Protein AF-A0A352S891-F1 (afdb_monomer_lite)

Radius of gyration: 28.16 Å; chains: 1; bounding box: 83×30×86 Å

pLDDT: mean 73.48, std 18.89, range [44.38, 98.5]

Structure (mmCIF, N/CA/C/O backbone):
data_AF-A0A352S891-F1
#
_entry.id   AF-A0A352S891-F1
#
loop_
_atom_site.group_PDB
_atom_site.id
_atom_site.type_symbol
_atom_site.label_atom_id
_atom_site.label_alt_id
_atom_site.label_comp_id
_atom_site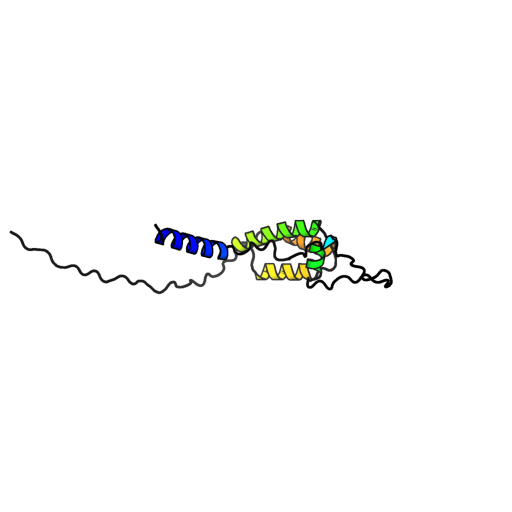.label_asym_id
_atom_site.label_entity_id
_atom_site.label_seq_id
_atom_site.pdbx_PDB_ins_code
_atom_site.Cartn_x
_atom_site.Cartn_y
_atom_site.Cartn_z
_atom_site.occupancy
_atom_site.B_iso_or_equiv
_atom_site.auth_seq_id
_atom_site.auth_comp_id
_atom_site.auth_asym_id
_atom_site.auth_atom_id
_atom_site.pdbx_PDB_model_num
ATOM 1 N N . MET A 1 1 ? -53.838 -0.607 -1.302 1.00 51.03 1 MET A N 1
ATOM 2 C CA . MET A 1 1 ? -52.694 -1.274 -1.975 1.00 51.03 1 MET A CA 1
ATOM 3 C C . MET A 1 1 ? -51.735 -0.317 -2.705 1.00 51.03 1 MET A C 1
ATOM 5 O O . MET A 1 1 ? -50.536 -0.460 -2.526 1.00 51.03 1 MET A O 1
ATOM 9 N N . LYS A 1 2 ? -52.197 0.715 -3.438 1.00 51.78 2 LYS A N 1
ATOM 10 C CA . LYS A 1 2 ? -51.317 1.653 -4.189 1.00 51.78 2 LYS A CA 1
ATOM 11 C C . LYS A 1 2 ? -50.279 2.429 -3.343 1.00 51.78 2 LYS A C 1
ATOM 13 O O . LYS A 1 2 ? -49.178 2.687 -3.810 1.00 51.78 2 LYS A O 1
ATOM 18 N N . ARG A 1 3 ? -50.590 2.755 -2.079 1.00 56.56 3 ARG A N 1
ATOM 19 C CA . ARG A 1 3 ? -49.677 3.487 -1.168 1.00 56.56 3 ARG A CA 1
ATOM 20 C C . ARG A 1 3 ? -48.514 2.640 -0.627 1.00 56.56 3 ARG A C 1
ATOM 22 O O . ARG A 1 3 ? -47.465 3.189 -0.307 1.00 56.56 3 ARG A O 1
ATOM 29 N N . LEU A 1 4 ? -48.696 1.321 -0.536 1.00 56.28 4 LEU A N 1
ATOM 30 C CA . LEU A 1 4 ? -47.653 0.379 -0.110 1.00 56.28 4 LEU A CA 1
ATOM 31 C C . LEU A 1 4 ? -46.625 0.160 -1.225 1.00 56.28 4 LEU A C 1
ATOM 33 O O . LEU A 1 4 ? -45.432 0.193 -0.952 1.00 56.28 4 LEU A O 1
ATOM 37 N N . ALA A 1 5 ? -47.083 0.054 -2.477 1.00 58.59 5 ALA A N 1
ATOM 38 C CA . ALA A 1 5 ? -46.207 -0.069 -3.643 1.00 58.59 5 ALA A CA 1
ATOM 39 C C . ALA A 1 5 ? -45.284 1.154 -3.819 1.00 58.59 5 ALA A C 1
ATOM 41 O O . ALA A 1 5 ? -44.091 0.992 -4.054 1.00 58.59 5 ALA A O 1
ATOM 42 N N . GLY A 1 6 ? -45.804 2.373 -3.621 1.00 65.06 6 GLY A N 1
ATOM 43 C CA . GLY A 1 6 ? -44.996 3.598 -3.702 1.00 65.06 6 GLY A CA 1
ATOM 44 C C . GLY A 1 6 ? -43.925 3.694 -2.609 1.00 65.06 6 GLY A C 1
ATOM 45 O O . GLY A 1 6 ? -42.796 4.086 -2.883 1.00 65.06 6 GLY A O 1
ATOM 46 N N . ARG A 1 7 ? -44.244 3.271 -1.378 1.00 62.81 7 ARG A N 1
ATOM 47 C CA . ARG A 1 7 ? -43.268 3.218 -0.276 1.00 62.81 7 ARG A CA 1
ATOM 48 C C . ARG A 1 7 ? -42.196 2.155 -0.505 1.00 62.81 7 ARG A C 1
ATOM 50 O O . ARG A 1 7 ? -41.035 2.419 -0.215 1.00 62.81 7 ARG A O 1
ATOM 57 N N . LEU A 1 8 ? -42.564 0.999 -1.063 1.00 65.69 8 LEU A N 1
ATOM 58 C CA . LEU A 1 8 ? -41.603 -0.044 -1.426 1.00 65.69 8 LEU A CA 1
ATOM 59 C C . LEU A 1 8 ? -40.631 0.440 -2.511 1.00 65.69 8 LEU A C 1
ATOM 61 O O . LEU A 1 8 ? -39.433 0.217 -2.390 1.00 65.69 8 LEU A O 1
ATOM 65 N N . ALA A 1 9 ? -41.132 1.150 -3.527 1.00 64.88 9 ALA A N 1
ATOM 66 C CA . ALA A 1 9 ? -40.304 1.715 -4.592 1.00 64.88 9 ALA A CA 1
ATOM 67 C C . ALA A 1 9 ? -39.320 2.776 -4.066 1.00 64.88 9 ALA A C 1
ATOM 69 O O . ALA A 1 9 ? -38.157 2.786 -4.459 1.00 64.88 9 ALA A O 1
ATOM 70 N N . ILE A 1 10 ? -39.762 3.624 -3.130 1.00 64.38 10 ILE A N 1
ATOM 71 C CA . ILE A 1 10 ? -38.904 4.627 -2.483 1.00 64.38 10 ILE A CA 1
ATOM 72 C C . ILE A 1 10 ? -37.823 3.955 -1.622 1.00 64.38 10 ILE A C 1
ATOM 74 O O . ILE A 1 10 ? -36.662 4.349 -1.689 1.00 64.38 10 ILE A O 1
ATOM 78 N N . LEU A 1 11 ? -38.173 2.915 -0.855 1.00 65.56 11 LEU A N 1
ATOM 79 C CA . LEU A 1 11 ? -37.213 2.160 -0.039 1.00 65.56 11 LEU A CA 1
ATOM 80 C C . LEU A 1 11 ? -36.203 1.380 -0.893 1.00 65.56 11 LEU A C 1
ATOM 82 O O . LEU A 1 11 ? -35.026 1.339 -0.546 1.00 65.56 11 LEU A O 1
ATOM 86 N N . LEU A 1 12 ? -36.630 0.820 -2.029 1.00 64.81 12 LEU A N 1
ATOM 87 C CA . LEU A 1 12 ? -35.738 0.184 -3.004 1.00 64.81 12 LEU A CA 1
ATOM 88 C C . LEU A 1 12 ? -34.778 1.200 -3.640 1.00 64.81 12 LEU A C 1
ATOM 90 O O . LEU A 1 12 ? -33.580 0.939 -3.708 1.00 64.81 12 LEU A O 1
ATOM 94 N N . ALA A 1 13 ? -35.263 2.380 -4.039 1.00 59.88 13 ALA A N 1
ATOM 95 C CA . ALA A 1 13 ? -34.419 3.433 -4.609 1.00 59.88 13 ALA A CA 1
ATOM 96 C C . ALA A 1 13 ? -33.397 3.989 -3.595 1.00 59.88 13 ALA A C 1
ATOM 98 O O . ALA A 1 13 ? -32.236 4.203 -3.941 1.00 59.88 13 ALA A O 1
ATOM 99 N N . LEU A 1 14 ? -33.799 4.163 -2.330 1.00 58.75 14 LEU A N 1
ATOM 100 C CA . LEU A 1 14 ? -32.895 4.555 -1.241 1.00 58.75 14 LEU A CA 1
ATOM 101 C C . LEU A 1 14 ? -31.889 3.446 -0.891 1.00 58.75 14 LEU A C 1
ATOM 103 O O . LEU A 1 14 ? -30.735 3.746 -0.594 1.00 58.75 14 LEU A O 1
ATOM 107 N N . GLY A 1 15 ? -32.295 2.176 -0.975 1.00 58.38 15 GLY A N 1
ATOM 108 C CA . GLY A 1 15 ? -31.416 1.024 -0.763 1.00 58.38 15 GLY A CA 1
ATOM 109 C C . GLY A 1 15 ? -30.321 0.896 -1.826 1.00 58.38 15 GLY A C 1
ATOM 110 O O . GLY A 1 15 ? -29.172 0.635 -1.478 1.00 58.38 15 GLY A O 1
ATOM 111 N N . LEU A 1 16 ? -30.637 1.145 -3.105 1.00 57.00 16 LEU A N 1
ATOM 112 C CA . LEU A 1 16 ? -29.641 1.114 -4.186 1.00 57.00 16 LEU A CA 1
ATOM 113 C C . LEU A 1 16 ? -28.634 2.276 -4.119 1.00 57.00 16 LEU A C 1
ATOM 115 O O . LEU A 1 16 ? -27.479 2.093 -4.494 1.00 57.00 16 LEU A O 1
ATOM 119 N N . ALA A 1 17 ? -29.029 3.447 -3.610 1.00 54.09 17 ALA A N 1
ATOM 120 C CA . ALA A 1 17 ? -28.119 4.585 -3.433 1.00 54.09 17 ALA A CA 1
ATOM 121 C C . ALA A 1 17 ? -27.159 4.417 -2.236 1.00 54.09 17 ALA A C 1
ATOM 123 O O . ALA A 1 17 ? -26.117 5.068 -2.183 1.00 54.09 17 ALA A O 1
ATOM 124 N N . ALA A 1 18 ? -27.494 3.539 -1.283 1.00 49.25 18 ALA A N 1
ATOM 125 C CA . ALA A 1 18 ? -26.683 3.249 -0.101 1.00 49.25 18 ALA A CA 1
ATOM 126 C C . ALA A 1 18 ? -25.654 2.128 -0.317 1.00 49.25 18 ALA A C 1
ATOM 128 O O . ALA A 1 18 ? -24.873 1.838 0.594 1.00 49.25 18 ALA A O 1
ATOM 129 N N . ILE A 1 19 ? -25.597 1.531 -1.515 1.00 51.31 19 ILE A N 1
ATOM 130 C CA . ILE A 1 19 ? -24.492 0.657 -1.911 1.00 51.31 19 ILE A CA 1
ATOM 131 C C . ILE A 1 19 ? -23.288 1.566 -2.170 1.00 51.31 19 ILE A C 1
ATOM 133 O O . ILE A 1 19 ? -22.912 1.853 -3.304 1.00 51.31 19 ILE A O 1
ATOM 137 N N . SER A 1 20 ? -22.697 2.067 -1.083 1.00 46.47 20 SER A N 1
ATOM 138 C CA . SER A 1 20 ? -21.326 2.551 -1.085 1.00 46.47 20 SER A CA 1
ATOM 139 C C . SER A 1 20 ? -20.519 1.422 -1.689 1.00 46.47 20 SER A C 1
ATOM 141 O O . SER A 1 20 ? -20.356 0.379 -1.059 1.00 46.47 20 SER A O 1
ATOM 143 N N . SER A 1 21 ? -20.119 1.588 -2.949 1.00 46.28 21 SER A N 1
ATOM 144 C CA . SER A 1 21 ? -19.265 0.650 -3.656 1.00 46.28 21 SER A CA 1
ATOM 145 C C . SER A 1 21 ? -18.140 0.281 -2.700 1.00 46.28 21 SER A C 1
ATOM 147 O O . SER A 1 21 ? -17.346 1.160 -2.348 1.00 46.28 21 SER A O 1
ATOM 149 N N . ALA A 1 22 ? -18.127 -0.963 -2.218 1.00 47.53 22 ALA A N 1
ATOM 150 C CA . ALA A 1 22 ? -17.016 -1.482 -1.448 1.00 47.53 22 ALA A CA 1
ATOM 151 C C . ALA A 1 22 ? -15.792 -1.263 -2.333 1.00 47.53 22 ALA A C 1
ATOM 153 O O . ALA A 1 22 ? -15.673 -1.878 -3.393 1.00 47.53 22 ALA A O 1
ATOM 154 N N . ARG A 1 23 ? -14.968 -0.270 -1.990 1.00 46.66 23 ARG A N 1
ATOM 155 C CA . ARG A 1 23 ? -13.751 0.017 -2.739 1.00 46.66 23 ARG A CA 1
ATOM 156 C C . ARG A 1 23 ? -12.887 -1.222 -2.535 1.00 46.66 23 ARG A C 1
ATOM 158 O O . ARG A 1 23 ? -12.387 -1.449 -1.436 1.00 46.66 23 ARG A O 1
ATOM 165 N N . ALA A 1 24 ? -12.824 -2.068 -3.558 1.00 60.84 24 ALA A N 1
ATOM 166 C CA . ALA A 1 24 ? -11.822 -3.109 -3.659 1.00 60.84 24 ALA A CA 1
ATOM 167 C C . ALA A 1 24 ? -10.485 -2.365 -3.729 1.00 60.84 24 ALA A C 1
ATOM 169 O O . ALA A 1 24 ? -10.202 -1.723 -4.734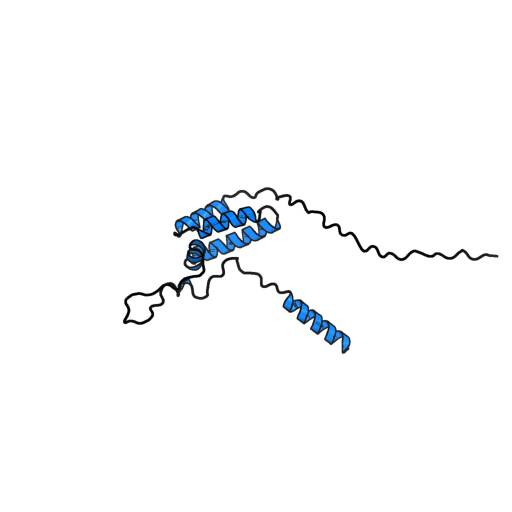 1.00 60.84 24 ALA A O 1
ATOM 170 N N . SER A 1 25 ? -9.803 -2.326 -2.585 1.00 74.19 25 SER A N 1
ATOM 171 C CA . SER A 1 25 ? -8.549 -1.628 -2.307 1.00 74.19 25 SER A CA 1
ATOM 172 C C . SER A 1 25 ? -8.460 -0.121 -2.616 1.00 74.19 25 SER A C 1
ATOM 174 O O . SER A 1 25 ? -9.317 0.514 -3.229 1.00 74.19 25 SER A O 1
ATOM 176 N N . GLU A 1 26 ? -7.434 0.519 -2.044 1.00 86.88 26 GLU A N 1
ATOM 177 C CA . GLU A 1 26 ? -7.137 1.941 -2.275 1.00 86.88 26 GLU A CA 1
ATOM 178 C C . GLU A 1 26 ? -6.421 2.161 -3.617 1.00 86.88 26 GLU A C 1
ATOM 180 O O . GLU A 1 26 ? -6.548 3.235 -4.203 1.00 86.88 26 GLU A O 1
ATOM 185 N N . ILE A 1 27 ? -5.741 1.138 -4.143 1.00 86.75 27 ILE A N 1
ATOM 186 C CA . ILE A 1 27 ? -5.097 1.177 -5.458 1.00 86.75 27 ILE A CA 1
ATOM 187 C C . ILE A 1 27 ? -6.052 0.592 -6.497 1.00 86.75 27 ILE A C 1
ATOM 189 O O . ILE A 1 27 ? -6.342 -0.597 -6.493 1.00 86.75 27 ILE A O 1
ATOM 193 N N . VAL A 1 28 ? -6.485 1.413 -7.452 1.00 86.62 28 VAL A N 1
ATOM 194 C CA . VAL A 1 28 ? -7.277 0.931 -8.589 1.00 86.62 28 VAL A CA 1
ATOM 195 C C . VAL A 1 28 ? -6.338 0.597 -9.742 1.00 86.62 28 VAL A C 1
ATOM 197 O O . VAL A 1 28 ? -5.912 1.483 -10.486 1.00 86.62 28 VAL A O 1
ATOM 200 N N . CYS A 1 29 ? -6.019 -0.687 -9.902 1.00 85.06 29 CYS A N 1
ATOM 201 C CA . CYS A 1 29 ? -5.237 -1.155 -11.041 1.00 85.06 29 CYS A CA 1
ATOM 202 C C . CYS A 1 29 ? -6.093 -1.154 -12.321 1.00 85.06 29 CYS A C 1
ATOM 204 O O . CYS A 1 29 ? -7.162 -1.771 -12.337 1.00 85.06 29 CYS A O 1
ATOM 206 N N . PRO A 1 30 ? -5.657 -0.488 -13.408 1.00 76.75 30 PRO A N 1
ATOM 207 C CA . PRO A 1 30 ? -6.386 -0.505 -14.671 1.00 76.75 30 PRO A CA 1
ATOM 208 C C . PRO A 1 30 ? -6.570 -1.937 -15.201 1.00 76.75 30 PRO A C 1
ATOM 210 O O . PRO A 1 30 ? -5.671 -2.770 -15.050 1.00 76.75 30 PRO A O 1
ATOM 213 N N . PRO A 1 31 ? -7.691 -2.245 -15.875 1.00 69.06 31 PRO A N 1
ATOM 214 C CA . PRO A 1 31 ? -7.848 -3.532 -16.540 1.00 69.06 31 PRO A CA 1
ATOM 215 C C . PRO A 1 31 ? -6.724 -3.727 -17.564 1.00 69.06 31 PRO A C 1
ATOM 217 O O . PRO A 1 31 ? -6.312 -2.782 -18.237 1.00 69.06 31 PRO A O 1
ATOM 220 N N . ASN A 1 32 ? -6.225 -4.959 -17.688 1.00 61.81 32 ASN A N 1
ATOM 221 C CA . ASN A 1 32 ? -5.118 -5.308 -18.583 1.00 61.81 32 ASN A CA 1
ATOM 222 C C . ASN A 1 32 ? -3.804 -4.563 -18.293 1.00 61.81 32 ASN A C 1
ATOM 224 O O . ASN A 1 32 ? -2.987 -4.412 -19.201 1.00 61.81 32 ASN A O 1
ATOM 228 N N . TYR A 1 33 ? -3.559 -4.117 -17.054 1.00 64.56 33 TYR A N 1
ATOM 229 C CA . TYR A 1 33 ? -2.298 -3.455 -16.701 1.00 64.56 33 TYR A CA 1
ATOM 230 C C . TYR A 1 33 ? -1.070 -4.323 -17.009 1.00 64.56 33 TYR A C 1
ATOM 232 O O . TYR A 1 33 ? -0.097 -3.845 -17.584 1.00 64.56 33 TYR A O 1
ATOM 240 N N . GLN A 1 34 ? -1.171 -5.627 -16.735 1.00 57.34 34 GLN A N 1
ATOM 241 C CA . GLN A 1 34 ? -0.124 -6.613 -17.024 1.00 57.34 34 GLN A CA 1
ATOM 242 C C . GLN A 1 34 ? 0.113 -6.809 -18.531 1.00 57.34 34 GLN A C 1
ATOM 244 O O . GLN A 1 34 ? 1.233 -7.084 -18.942 1.00 57.34 34 GLN A O 1
ATOM 249 N N . ALA A 1 35 ? -0.917 -6.600 -19.361 1.00 53.03 35 ALA A N 1
ATOM 250 C CA . ALA A 1 35 ? -0.815 -6.613 -20.823 1.00 53.03 35 ALA A CA 1
ATOM 251 C C . ALA A 1 35 ? -0.505 -5.224 -21.425 1.00 53.03 35 ALA A C 1
ATOM 253 O O . ALA A 1 35 ? -0.279 -5.108 -22.626 1.00 53.03 35 ALA A O 1
ATOM 254 N N . SER A 1 36 ? -0.502 -4.160 -20.611 1.00 54.03 36 SER A N 1
ATOM 255 C CA . SER A 1 36 ? -0.276 -2.766 -21.033 1.00 54.03 36 SER A CA 1
ATOM 256 C C . SER A 1 36 ? 1.160 -2.297 -20.831 1.00 54.03 36 SER A C 1
ATOM 258 O O . SER A 1 36 ? 1.443 -1.110 -20.999 1.00 54.03 36 SER A O 1
ATOM 260 N N . THR A 1 37 ? 2.080 -3.191 -20.471 1.00 55.44 37 THR A N 1
ATOM 261 C CA . THR A 1 37 ? 3.473 -2.810 -20.219 1.00 55.44 37 THR A CA 1
ATOM 262 C C . THR A 1 37 ? 4.192 -2.338 -21.480 1.00 55.44 37 THR A C 1
ATOM 264 O O . THR A 1 37 ? 5.171 -1.607 -21.357 1.00 55.44 37 THR A O 1
ATOM 267 N N . VAL A 1 38 ? 3.679 -2.637 -22.680 1.00 55.09 38 VAL A N 1
ATOM 268 C CA . VAL A 1 38 ? 4.240 -2.165 -23.950 1.00 55.09 38 VAL A CA 1
ATOM 269 C C . VAL A 1 38 ? 3.119 -2.023 -24.996 1.00 55.09 38 VAL A C 1
ATOM 271 O O . VAL A 1 38 ? 2.682 -3.006 -25.587 1.00 55.09 38 VAL A O 1
ATOM 274 N N . ARG A 1 39 ? 2.625 -0.804 -25.250 1.00 55.84 39 ARG A N 1
ATOM 275 C CA . ARG A 1 39 ? 1.825 -0.502 -26.454 1.00 55.84 39 ARG A CA 1
ATOM 276 C C . ARG A 1 39 ? 2.761 0.164 -27.458 1.00 55.84 39 ARG A C 1
ATOM 278 O O . ARG A 1 39 ? 3.074 1.341 -27.317 1.00 55.84 39 ARG A O 1
ATOM 285 N N . CYS A 1 40 ? 3.240 -0.591 -28.439 1.00 57.06 40 CYS A N 1
ATOM 286 C CA . CYS A 1 40 ? 3.978 -0.008 -29.552 1.00 57.06 40 CYS A CA 1
ATOM 287 C C . CYS A 1 40 ? 2.961 0.678 -30.468 1.00 57.06 40 CYS A C 1
ATOM 289 O O . CYS A 1 40 ? 2.063 0.028 -31.006 1.00 57.06 40 CYS A O 1
ATOM 291 N N . VAL A 1 41 ? 3.046 2.002 -30.564 1.00 58.22 41 VAL A N 1
ATOM 292 C CA . VAL A 1 41 ? 2.308 2.757 -31.573 1.00 58.22 41 VAL A CA 1
ATOM 293 C C . VAL A 1 41 ? 3.189 2.723 -32.807 1.00 58.22 41 VAL A C 1
ATOM 295 O O . VAL A 1 41 ? 4.241 3.336 -32.783 1.00 58.22 41 VAL A O 1
ATOM 298 N N . ASP A 1 42 ? 2.745 2.005 -33.837 1.00 53.75 42 ASP A N 1
ATOM 299 C CA . ASP A 1 42 ? 3.372 1.903 -35.163 1.00 53.75 42 ASP A CA 1
ATOM 300 C C . ASP A 1 42 ? 4.635 0.999 -35.254 1.00 53.75 42 ASP A C 1
ATOM 302 O O . ASP A 1 42 ? 5.580 1.168 -34.484 1.00 53.75 42 ASP A O 1
ATOM 306 N N . PRO A 1 43 ? 4.702 0.032 -36.197 1.00 57.56 43 PRO A N 1
ATOM 307 C CA . PRO A 1 43 ? 5.917 -0.752 -36.457 1.00 57.56 43 PRO A CA 1
ATOM 308 C C . PRO A 1 43 ? 7.083 0.071 -37.038 1.00 57.56 43 PRO A C 1
ATOM 310 O O . PRO A 1 43 ? 8.190 -0.454 -37.142 1.00 57.56 43 PRO A O 1
ATOM 313 N N . SER A 1 44 ? 6.858 1.331 -37.431 1.00 60.84 44 SER A N 1
ATOM 314 C CA . SER A 1 44 ? 7.883 2.214 -38.010 1.00 60.84 44 SER A CA 1
ATOM 315 C C . SER A 1 44 ? 8.672 3.049 -36.991 1.00 60.84 44 SER A C 1
ATOM 317 O O . SER A 1 44 ? 9.717 3.598 -37.345 1.00 60.84 44 SER A O 1
ATOM 319 N N . VAL A 1 45 ? 8.229 3.129 -35.728 1.00 55.28 45 VAL A N 1
ATOM 320 C CA . VAL A 1 45 ? 8.943 3.846 -34.656 1.00 55.28 45 VAL A CA 1
ATOM 321 C C . VAL A 1 45 ? 9.452 2.870 -33.593 1.00 55.28 45 VAL A C 1
ATOM 323 O O . VAL A 1 45 ? 8.699 2.156 -32.940 1.00 55.28 45 VAL A O 1
ATOM 326 N N . SER A 1 46 ? 10.771 2.844 -33.392 1.00 56.28 46 SER A N 1
ATOM 327 C CA . SER A 1 46 ? 11.468 1.888 -32.513 1.00 56.28 46 SER A CA 1
ATOM 328 C C . SER A 1 46 ? 11.270 2.111 -31.006 1.00 56.28 46 SER A C 1
ATOM 330 O O . SER A 1 46 ? 12.049 1.584 -30.211 1.00 56.28 46 SER A O 1
ATOM 332 N N . TYR A 1 47 ? 10.279 2.893 -30.571 1.00 56.28 47 TYR A N 1
ATOM 333 C CA . TYR A 1 47 ? 10.028 3.111 -29.149 1.00 56.28 47 TYR A CA 1
ATOM 334 C C . TYR A 1 47 ? 8.573 2.823 -28.790 1.00 56.28 47 TYR A C 1
ATOM 336 O O . TYR A 1 47 ? 7.631 3.478 -29.226 1.00 56.28 47 TYR A O 1
ATOM 344 N N . CYS A 1 48 ? 8.389 1.830 -27.929 1.00 61.88 48 CYS A N 1
ATOM 345 C CA . CYS A 1 48 ? 7.098 1.550 -27.335 1.00 61.88 48 CYS A CA 1
ATOM 346 C C . CYS A 1 48 ? 6.970 2.409 -26.074 1.00 61.88 48 CYS A C 1
ATOM 348 O O . CYS A 1 48 ? 7.674 2.198 -25.084 1.00 61.88 48 CYS A O 1
ATOM 350 N N . ALA A 1 49 ? 6.108 3.423 -26.120 1.00 52.50 49 ALA A N 1
ATOM 351 C CA . ALA A 1 49 ? 5.912 4.314 -24.989 1.00 52.50 49 ALA A CA 1
ATOM 352 C C . ALA A 1 49 ? 5.036 3.631 -23.935 1.00 52.50 49 ALA A C 1
ATOM 354 O O . ALA A 1 49 ? 3.899 3.227 -24.193 1.00 52.50 49 ALA A O 1
ATOM 355 N N . ARG A 1 50 ? 5.555 3.530 -22.713 1.00 56.69 50 ARG A N 1
ATOM 356 C CA . ARG A 1 50 ? 4.746 3.159 -21.558 1.00 56.69 50 ARG A CA 1
ATOM 357 C C . ARG A 1 50 ? 3.758 4.303 -21.288 1.00 56.69 50 ARG A C 1
ATOM 359 O O . ARG A 1 50 ? 4.215 5.437 -21.130 1.00 56.69 50 ARG A O 1
ATOM 366 N N . PRO A 1 51 ? 2.435 4.060 -21.211 1.00 55.12 51 PRO A N 1
ATOM 367 C CA . PRO A 1 51 ? 1.494 5.104 -20.824 1.00 55.12 51 PRO A CA 1
ATOM 368 C C . PRO A 1 51 ? 1.948 5.719 -19.499 1.00 55.12 51 PRO A C 1
ATOM 370 O O . PRO A 1 51 ? 2.262 4.977 -18.563 1.00 55.12 51 PRO A O 1
ATOM 373 N N . ALA A 1 52 ? 2.000 7.052 -19.423 1.00 54.41 52 ALA A N 1
ATOM 374 C CA . ALA A 1 52 ? 2.288 7.770 -18.187 1.00 54.41 52 ALA A CA 1
ATOM 375 C C . ALA A 1 52 ? 1.211 7.408 -17.155 1.00 54.41 52 ALA A C 1
ATOM 377 O O . ALA A 1 52 ? 0.112 7.96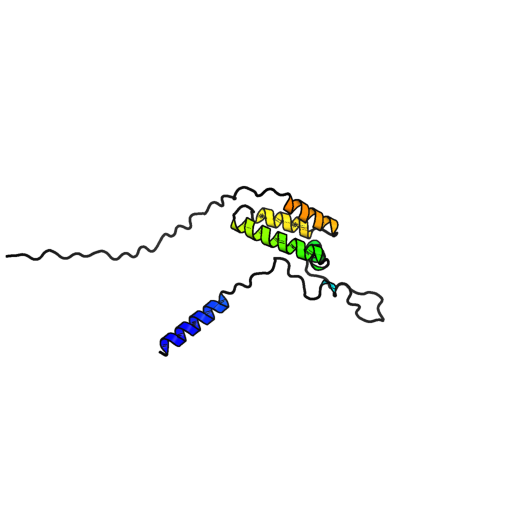7 -17.137 1.00 54.41 52 ALA A O 1
ATOM 378 N N . ALA A 1 53 ? 1.483 6.386 -16.349 1.00 57.56 53 ALA A N 1
ATOM 379 C CA . ALA A 1 53 ? 0.555 5.937 -15.335 1.00 57.56 53 ALA A CA 1
ATOM 380 C C . ALA A 1 53 ? 0.480 7.035 -14.273 1.00 57.56 53 ALA A C 1
ATOM 382 O O . ALA A 1 53 ? 1.498 7.414 -13.705 1.00 57.56 53 ALA A O 1
ATOM 383 N N . ARG A 1 54 ? -0.731 7.511 -13.970 1.00 71.94 54 ARG A N 1
ATOM 384 C CA . ARG A 1 54 ? -1.011 8.448 -12.863 1.00 71.94 54 ARG A CA 1
ATOM 385 C C . ARG A 1 54 ? -0.734 7.853 -11.467 1.00 71.94 54 ARG A C 1
ATOM 387 O O . ARG A 1 54 ? -1.102 8.458 -10.469 1.00 71.94 54 ARG A O 1
ATOM 394 N N . LEU A 1 55 ? -0.154 6.655 -11.412 1.00 80.62 55 LEU A N 1
ATOM 395 C CA . LEU A 1 55 ? 0.156 5.909 -10.200 1.00 80.62 55 LEU A CA 1
ATOM 396 C C . LEU A 1 55 ? 1.545 6.299 -9.705 1.00 80.62 55 LEU A C 1
ATOM 398 O O . LEU A 1 55 ? 2.471 6.454 -10.506 1.00 80.62 55 LEU A O 1
ATOM 402 N N . ALA A 1 56 ? 1.707 6.388 -8.386 1.00 86.50 56 ALA A N 1
ATOM 403 C CA . ALA A 1 56 ? 3.042 6.468 -7.806 1.00 86.50 56 ALA A CA 1
ATOM 404 C C . ALA A 1 56 ? 3.855 5.212 -8.168 1.00 86.50 56 ALA A C 1
ATOM 406 O O . ALA A 1 56 ? 3.284 4.156 -8.450 1.00 86.50 56 ALA A O 1
ATOM 407 N N . SER A 1 57 ? 5.188 5.295 -8.141 1.00 89.44 57 SER A N 1
ATOM 408 C CA . SER A 1 57 ? 6.049 4.194 -8.595 1.00 89.44 57 SER A CA 1
ATOM 409 C C . SER A 1 57 ? 5.755 2.865 -7.881 1.00 89.44 57 SER A C 1
ATOM 411 O O . SER A 1 57 ? 5.602 1.837 -8.538 1.00 89.44 57 SER A O 1
ATOM 413 N N . GLY A 1 58 ? 5.564 2.875 -6.560 1.00 93.56 58 GLY A N 1
ATOM 414 C CA . GLY A 1 58 ? 5.199 1.656 -5.831 1.00 93.56 58 GLY A CA 1
ATOM 415 C C . GLY A 1 58 ? 3.833 1.082 -6.220 1.00 93.56 58 GLY A C 1
ATOM 416 O O . GLY A 1 58 ? 3.686 -0.127 -6.364 1.00 93.56 58 GLY A O 1
ATOM 417 N N . GLU A 1 59 ? 2.831 1.935 -6.437 1.00 93.56 59 GLU A N 1
ATOM 418 C CA . GLU A 1 59 ? 1.486 1.510 -6.862 1.00 93.56 59 GLU A CA 1
ATOM 419 C C . GLU A 1 59 ? 1.511 0.931 -8.273 1.00 93.56 59 GLU A C 1
ATOM 421 O O . GLU A 1 59 ? 0.863 -0.075 -8.554 1.00 93.56 59 GLU A O 1
ATOM 426 N N . ARG A 1 60 ? 2.320 1.543 -9.142 1.00 91.00 60 ARG A N 1
ATOM 427 C CA . ARG A 1 60 ? 2.614 1.045 -10.478 1.00 91.00 60 ARG A CA 1
ATOM 428 C C . ARG A 1 60 ? 3.116 -0.391 -10.391 1.00 91.00 60 ARG A C 1
ATOM 430 O O . ARG A 1 60 ? 2.478 -1.268 -10.959 1.00 91.00 60 ARG A O 1
ATOM 437 N N . LEU A 1 61 ? 4.186 -0.630 -9.629 1.00 92.88 61 LEU A N 1
ATOM 438 C CA . LEU A 1 61 ? 4.763 -1.963 -9.436 1.00 92.88 61 LEU A CA 1
ATOM 439 C C . LEU A 1 61 ? 3.731 -2.959 -8.890 1.00 92.88 61 LEU A C 1
ATOM 441 O O . LEU A 1 61 ? 3.627 -4.070 -9.400 1.00 92.88 61 LEU A O 1
ATOM 445 N N . ILE A 1 62 ? 2.914 -2.562 -7.913 1.00 93.50 62 ILE A N 1
ATOM 446 C CA . ILE A 1 62 ? 1.850 -3.427 -7.379 1.00 93.50 62 ILE A CA 1
ATOM 447 C C . ILE A 1 62 ? 0.895 -3.879 -8.486 1.00 93.50 62 ILE A C 1
ATOM 449 O O . ILE A 1 62 ? 0.567 -5.060 -8.556 1.00 93.50 62 ILE A O 1
ATOM 453 N N . CYS A 1 63 ? 0.505 -2.981 -9.390 1.00 91.12 63 CYS A N 1
ATOM 454 C CA . CYS A 1 63 ? -0.360 -3.338 -10.510 1.00 91.12 63 CYS A CA 1
ATOM 455 C C . CYS A 1 63 ? 0.345 -4.168 -11.598 1.00 91.12 63 CYS A C 1
ATOM 457 O O . CYS A 1 63 ? -0.306 -4.974 -12.265 1.00 91.12 63 CYS A O 1
ATOM 459 N N . GLU A 1 64 ? 1.651 -3.976 -11.819 1.00 87.94 64 GLU A N 1
ATOM 460 C CA . GLU A 1 64 ? 2.424 -4.736 -12.821 1.00 87.94 64 GLU A CA 1
ATOM 461 C C . GLU A 1 64 ? 2.624 -6.192 -12.430 1.00 87.94 64 GLU A C 1
ATOM 463 O O . GLU A 1 64 ? 2.558 -7.079 -13.279 1.00 87.94 64 GLU A O 1
ATOM 468 N N . TYR A 1 65 ? 2.888 -6.438 -11.150 1.00 90.38 65 TYR A N 1
ATOM 469 C CA . TYR A 1 65 ? 3.276 -7.751 -10.665 1.00 90.38 65 TYR A CA 1
ATOM 470 C C . TYR A 1 65 ? 2.102 -8.397 -9.931 1.00 90.38 65 TYR A C 1
ATOM 472 O O . TYR A 1 65 ? 1.748 -7.999 -8.823 1.00 90.38 65 TYR A O 1
ATOM 480 N N . ALA A 1 66 ? 1.526 -9.452 -10.521 1.00 89.75 66 ALA A N 1
ATOM 481 C CA . ALA A 1 66 ? 0.365 -10.163 -9.970 1.00 89.75 66 ALA A CA 1
ATOM 482 C C . ALA A 1 66 ? 0.545 -10.570 -8.496 1.00 89.75 66 ALA A C 1
ATOM 484 O O . ALA A 1 66 ? -0.377 -10.434 -7.693 1.00 89.75 66 ALA A O 1
ATOM 485 N N . MET A 1 67 ? 1.748 -11.028 -8.134 1.00 91.94 67 MET A N 1
ATOM 486 C CA . MET A 1 67 ? 2.080 -11.419 -6.762 1.00 91.94 67 MET A CA 1
ATOM 487 C C . MET A 1 67 ? 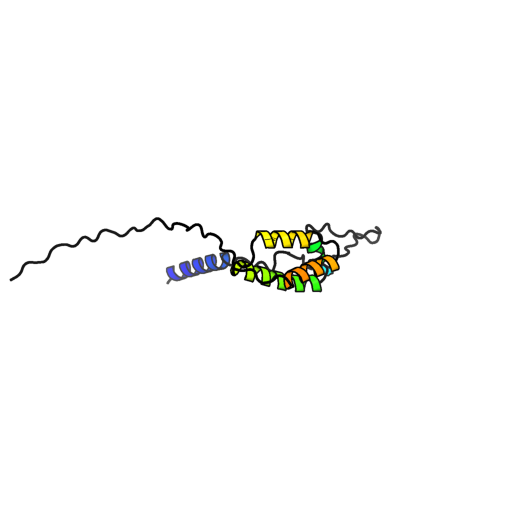2.023 -10.240 -5.786 1.00 91.94 67 MET A C 1
ATOM 489 O O . MET A 1 67 ? 1.473 -10.390 -4.694 1.00 91.94 67 MET A O 1
ATOM 493 N N . LEU A 1 68 ? 2.524 -9.066 -6.189 1.00 94.56 68 LEU A N 1
ATOM 494 C CA . LEU A 1 68 ? 2.436 -7.852 -5.378 1.00 94.56 68 LEU A CA 1
ATOM 495 C C . LEU A 1 68 ? 0.984 -7.392 -5.234 1.00 94.56 68 LEU A C 1
ATOM 497 O O . LEU A 1 68 ? 0.579 -7.040 -4.130 1.00 94.56 68 LEU A O 1
ATOM 501 N N . ASN A 1 69 ? 0.185 -7.457 -6.303 1.00 92.62 69 ASN A N 1
ATOM 502 C CA . ASN A 1 69 ? -1.239 -7.122 -6.249 1.00 92.62 69 ASN A CA 1
ATOM 503 C C . ASN A 1 69 ? -1.994 -7.995 -5.234 1.00 92.62 69 ASN A C 1
ATOM 505 O O . ASN A 1 69 ? -2.650 -7.490 -4.327 1.00 92.62 69 ASN A O 1
ATOM 509 N N . VAL A 1 70 ? -1.844 -9.320 -5.329 1.00 92.12 70 VAL A N 1
ATOM 510 C CA . VAL A 1 70 ? -2.504 -10.265 -4.411 1.00 92.12 70 VAL A CA 1
ATOM 511 C C . VAL A 1 70 ? -2.030 -10.071 -2.967 1.00 92.12 70 VAL A C 1
ATOM 513 O O . VAL A 1 70 ? -2.833 -10.148 -2.034 1.00 92.12 70 VAL A O 1
ATOM 516 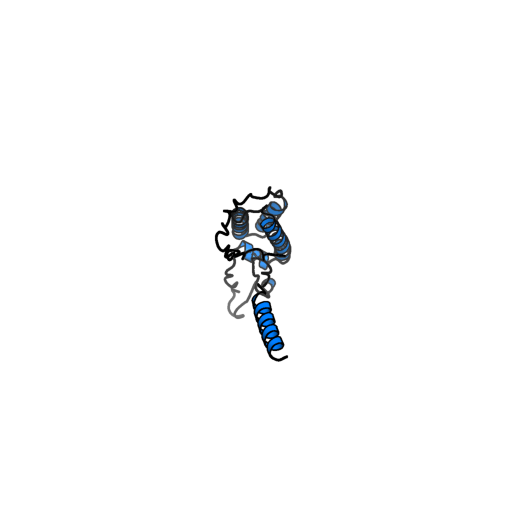N N . ALA A 1 71 ? -0.736 -9.818 -2.758 1.00 94.94 71 ALA A N 1
ATOM 517 C CA . ALA A 1 71 ? -0.201 -9.529 -1.432 1.00 94.94 71 ALA A CA 1
ATOM 518 C C . ALA A 1 71 ? -0.757 -8.213 -0.865 1.00 94.94 71 ALA A C 1
ATOM 520 O O . ALA A 1 71 ? -1.125 -8.160 0.312 1.00 94.94 71 ALA A O 1
ATOM 521 N N . TYR A 1 72 ? -0.865 -7.178 -1.700 1.00 95.94 72 TYR A N 1
ATOM 522 C CA . TYR A 1 72 ? -1.415 -5.885 -1.317 1.00 95.94 72 TYR A CA 1
ATOM 523 C C . TYR A 1 72 ? -2.882 -5.986 -0.895 1.00 95.94 72 TYR A C 1
ATOM 525 O O . TYR A 1 72 ? -3.233 -5.434 0.143 1.00 95.94 72 TYR A O 1
ATOM 533 N N . GLU A 1 73 ? -3.720 -6.744 -1.607 1.00 94.00 73 GLU A N 1
ATOM 534 C CA . GLU A 1 73 ? -5.132 -6.931 -1.231 1.00 94.00 73 GLU A CA 1
ATOM 535 C C . GLU A 1 73 ? -5.288 -7.499 0.192 1.00 94.00 73 GLU A C 1
ATOM 537 O O . GLU A 1 73 ? -6.132 -7.053 0.974 1.00 94.00 73 GLU A O 1
ATOM 542 N N . ARG A 1 74 ? -4.414 -8.437 0.587 1.00 93.38 74 ARG A N 1
ATOM 543 C CA . ARG A 1 74 ? -4.401 -8.987 1.955 1.00 93.38 74 ARG A CA 1
ATOM 544 C C . ARG A 1 74 ? -3.993 -7.940 2.989 1.00 93.38 74 ARG A C 1
ATOM 546 O O . ARG A 1 74 ? -4.611 -7.864 4.050 1.00 93.38 74 ARG A O 1
ATOM 553 N N . ILE A 1 75 ? -2.970 -7.142 2.679 1.00 95.31 75 ILE A N 1
ATOM 554 C CA . ILE A 1 75 ? -2.513 -6.038 3.534 1.00 95.31 75 ILE A CA 1
ATOM 555 C C . ILE A 1 75 ? -3.607 -4.978 3.666 1.00 95.31 75 ILE A C 1
ATOM 557 O O . ILE A 1 75 ? -3.864 -4.501 4.764 1.00 95.31 75 ILE A O 1
ATOM 561 N N . TYR A 1 76 ? -4.299 -4.637 2.582 1.00 95.62 76 TYR A N 1
ATOM 562 C CA . TYR A 1 76 ? -5.386 -3.667 2.610 1.00 95.62 76 TYR A CA 1
ATOM 563 C C . TYR A 1 76 ? -6.542 -4.141 3.498 1.00 95.62 76 TYR A C 1
ATOM 565 O O . TYR A 1 76 ? -7.023 -3.383 4.340 1.00 95.62 76 TYR A O 1
ATOM 573 N N . ALA A 1 77 ? -6.953 -5.406 3.370 1.00 93.19 77 ALA A N 1
ATOM 574 C CA . ALA A 1 77 ? -7.974 -5.984 4.240 1.00 93.19 77 ALA A CA 1
ATOM 575 C C . ALA A 1 77 ? -7.556 -5.947 5.722 1.00 93.19 77 ALA A C 1
ATOM 577 O O . ALA A 1 77 ? -8.376 -5.660 6.593 1.00 93.19 77 ALA A O 1
ATOM 578 N N . ASP A 1 78 ? -6.280 -6.204 6.011 1.00 93.44 78 ASP A N 1
ATOM 579 C CA . ASP A 1 78 ? -5.716 -6.092 7.356 1.00 93.44 78 ASP A CA 1
ATOM 580 C C . ASP A 1 78 ? -5.726 -4.650 7.883 1.00 93.44 78 ASP A C 1
ATOM 582 O O . ASP A 1 78 ? -6.212 -4.398 8.984 1.00 93.44 78 ASP A O 1
ATOM 586 N N . GLN A 1 79 ? -5.325 -3.685 7.055 1.00 94.56 79 GLN A N 1
ATOM 587 C CA . GLN A 1 79 ? -5.403 -2.258 7.365 1.00 94.56 79 GLN A CA 1
ATOM 588 C C . GLN A 1 79 ? -6.829 -1.827 7.707 1.00 94.56 79 GLN A C 1
ATOM 590 O O . GLN A 1 79 ? -7.022 -1.131 8.702 1.00 94.56 79 GLN A O 1
ATOM 595 N N . GLN A 1 80 ? -7.833 -2.259 6.934 1.00 94.06 80 GLN A N 1
ATOM 596 C CA . GLN A 1 80 ? -9.231 -1.943 7.240 1.00 94.06 80 GLN A CA 1
ATOM 597 C C . GLN A 1 80 ? -9.647 -2.516 8.599 1.00 94.06 80 GLN A C 1
ATOM 599 O O . GLN A 1 80 ? -10.225 -1.795 9.411 1.00 94.06 80 GLN A O 1
ATOM 604 N N . ARG A 1 81 ? -9.296 -3.775 8.902 1.00 92.31 81 ARG A N 1
ATOM 605 C CA . ARG A 1 81 ? -9.586 -4.371 10.219 1.00 92.31 81 ARG A CA 1
ATOM 606 C C . ARG A 1 81 ? -8.943 -3.586 11.359 1.00 92.31 81 ARG A C 1
ATOM 608 O O . ARG A 1 81 ? -9.611 -3.311 12.350 1.00 92.31 81 ARG A O 1
ATOM 615 N N . MET A 1 82 ? -7.676 -3.201 11.220 1.00 92.12 82 MET A N 1
ATOM 616 C CA . MET A 1 82 ? -6.963 -2.458 12.261 1.00 92.12 82 MET A CA 1
ATOM 617 C C . MET A 1 82 ? -7.488 -1.028 12.436 1.00 92.12 82 MET A C 1
ATOM 619 O O . MET A 1 82 ? -7.549 -0.542 13.563 1.00 92.12 82 MET A O 1
ATOM 623 N N . LEU A 1 83 ? -7.905 -0.362 11.352 1.00 92.06 83 LEU A N 1
ATOM 624 C CA . LEU A 1 83 ? -8.587 0.934 11.433 1.00 92.06 83 LEU A CA 1
ATOM 625 C C . LEU A 1 83 ? -9.900 0.807 12.209 1.00 92.06 83 LEU A C 1
ATOM 627 O O . LEU A 1 83 ? -10.155 1.597 13.114 1.00 92.06 83 LEU A O 1
ATOM 631 N N . HIS A 1 84 ? -10.709 -0.209 11.897 1.00 90.75 84 HIS A N 1
ATOM 632 C CA . HIS A 1 84 ? -11.967 -0.463 12.602 1.00 90.75 84 HIS A CA 1
ATOM 633 C C . HIS A 1 84 ? -11.759 -0.819 14.079 1.00 90.75 84 HIS A C 1
ATOM 635 O O . HIS A 1 84 ? -12.542 -0.388 14.921 1.00 90.75 84 HIS A O 1
ATOM 641 N N . ALA A 1 85 ? -10.698 -1.560 14.404 1.00 90.19 85 ALA A N 1
ATOM 642 C CA . ALA A 1 85 ? -10.325 -1.890 15.779 1.00 90.19 85 ALA A CA 1
ATOM 643 C C . ALA A 1 85 ? -9.644 -0.726 16.530 1.00 90.19 85 ALA A C 1
ATOM 645 O O . ALA A 1 85 ? -9.338 -0.853 17.714 1.00 90.19 85 ALA A O 1
ATOM 646 N N . GLY A 1 86 ? -9.353 0.388 15.849 1.00 90.81 86 GLY A N 1
ATOM 647 C CA . GLY A 1 86 ? -8.608 1.516 16.405 1.00 90.81 86 GLY A CA 1
ATOM 648 C C . GLY A 1 86 ? -7.126 1.227 16.662 1.00 90.81 86 GLY A C 1
ATOM 649 O O . GLY A 1 86 ? -6.440 2.063 17.232 1.00 90.81 86 GLY A O 1
ATOM 650 N N . THR A 1 87 ? -6.596 0.075 16.251 1.00 91.75 87 THR A N 1
ATOM 651 C CA . THR A 1 87 ? -5.195 -0.330 16.470 1.00 91.75 87 THR A CA 1
ATOM 652 C C . THR A 1 87 ? -4.237 0.211 15.404 1.00 91.75 87 THR A C 1
ATOM 654 O O . THR A 1 87 ? -3.030 -0.015 15.480 1.00 91.75 87 THR A O 1
ATOM 657 N N . LEU A 1 88 ? -4.758 0.909 14.391 1.00 91.69 88 LEU A N 1
ATOM 658 C CA . LEU A 1 88 ? -3.991 1.630 13.376 1.00 91.69 88 LEU A CA 1
ATOM 659 C C . LEU A 1 88 ? -4.492 3.071 13.288 1.00 91.69 88 LEU A C 1
ATOM 661 O O . LEU A 1 88 ? -5.684 3.298 13.095 1.00 91.69 88 LEU A O 1
ATOM 665 N N . SER A 1 89 ? -3.586 4.047 13.380 1.00 91.38 89 SER A N 1
ATOM 666 C CA . SER A 1 89 ? -3.938 5.444 13.125 1.00 91.38 89 SER A CA 1
ATOM 667 C C . SER A 1 89 ? -3.917 5.758 11.625 1.00 91.38 89 SER A C 1
ATOM 669 O O . SER A 1 89 ? -3.164 5.166 10.844 1.00 91.38 89 SER A O 1
ATOM 671 N N . THR A 1 90 ? -4.708 6.745 11.202 1.00 90.94 90 THR A N 1
ATOM 672 C CA . THR A 1 90 ? -4.685 7.239 9.815 1.00 90.94 90 THR A CA 1
ATOM 673 C C . THR A 1 90 ? -3.323 7.828 9.435 1.00 90.94 90 THR A C 1
ATOM 675 O O . THR A 1 90 ? -2.902 7.704 8.285 1.00 90.94 90 THR A O 1
ATOM 678 N N . ALA A 1 91 ? -2.606 8.418 10.398 1.00 92.38 91 ALA A N 1
ATOM 679 C CA . ALA A 1 91 ? -1.263 8.957 10.209 1.00 92.38 91 ALA A CA 1
ATOM 680 C C . ALA A 1 91 ? -0.227 7.852 9.946 1.00 92.38 91 ALA A C 1
ATOM 682 O O . ALA A 1 91 ? 0.580 7.983 9.022 1.00 92.38 91 ALA A O 1
ATOM 683 N N . ASP A 1 92 ? -0.287 6.748 10.697 1.00 93.19 92 ASP A N 1
ATOM 684 C CA . ASP A 1 92 ? 0.571 5.577 10.484 1.00 93.19 92 ASP A CA 1
ATOM 685 C C . ASP A 1 92 ? 0.318 4.945 9.114 1.00 93.19 92 ASP A C 1
ATOM 687 O O . ASP A 1 92 ? 1.259 4.658 8.372 1.00 93.19 92 ASP A O 1
ATOM 691 N N . LEU A 1 93 ? -0.957 4.791 8.738 1.00 94.50 93 LEU A N 1
ATOM 692 C CA . LEU A 1 93 ? -1.328 4.285 7.419 1.00 94.50 93 LEU A CA 1
ATOM 693 C C . LEU A 1 93 ? -0.811 5.201 6.301 1.00 94.50 93 LEU A C 1
ATOM 695 O O . LEU A 1 93 ? -0.269 4.723 5.305 1.00 94.50 93 LEU A O 1
ATOM 699 N N . ALA A 1 94 ? -0.935 6.520 6.463 1.00 95.69 94 ALA A N 1
ATOM 700 C CA . ALA A 1 94 ? -0.412 7.482 5.499 1.00 95.69 94 ALA A CA 1
ATOM 701 C C . ALA A 1 94 ? 1.121 7.418 5.396 1.00 95.69 94 ALA A C 1
ATOM 703 O O . ALA A 1 94 ? 1.661 7.499 4.293 1.00 95.69 94 ALA A O 1
ATOM 704 N N . ALA A 1 95 ? 1.832 7.249 6.514 1.00 96.19 95 ALA A N 1
ATOM 705 C CA . ALA A 1 95 ? 3.283 7.081 6.519 1.00 96.19 95 ALA A CA 1
ATOM 706 C C . ALA A 1 95 ? 3.712 5.801 5.791 1.00 96.19 95 ALA A C 1
ATOM 708 O O . ALA A 1 95 ? 4.603 5.847 4.940 1.00 96.19 95 ALA A O 1
ATOM 709 N N . TRP A 1 96 ? 3.029 4.686 6.054 1.00 96.50 96 TRP A N 1
ATOM 710 C CA . TRP A 1 96 ? 3.269 3.429 5.352 1.00 96.50 96 TRP A CA 1
ATOM 711 C C . TRP A 1 96 ? 3.016 3.558 3.841 1.00 96.50 96 TRP A C 1
ATOM 713 O O . TRP A 1 96 ? 3.859 3.155 3.040 1.00 96.50 96 TRP A O 1
ATOM 723 N N . ARG A 1 97 ? 1.912 4.205 3.437 1.00 96.69 97 ARG A N 1
ATOM 724 C CA . ARG A 1 97 ? 1.599 4.471 2.020 1.00 96.69 97 ARG A CA 1
ATOM 725 C C . ARG A 1 97 ? 2.667 5.318 1.338 1.00 96.69 97 ARG A C 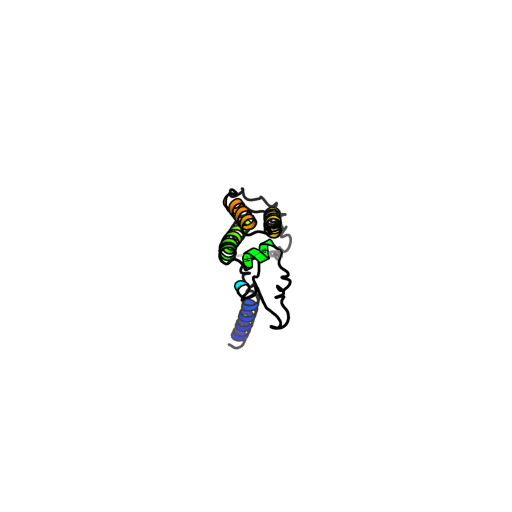1
ATOM 727 O O . ARG A 1 97 ? 3.056 5.001 0.221 1.00 96.69 97 ARG A O 1
ATOM 734 N N . ARG A 1 98 ? 3.186 6.359 2.000 1.00 97.50 98 ARG A N 1
ATOM 735 C CA . ARG A 1 98 ? 4.299 7.158 1.456 1.00 97.50 98 ARG A CA 1
ATOM 736 C C . ARG A 1 98 ? 5.544 6.302 1.222 1.00 97.50 98 ARG A C 1
ATOM 738 O O . ARG A 1 98 ? 6.133 6.403 0.151 1.00 97.50 98 ARG A O 1
ATOM 745 N N . LYS A 1 99 ? 5.902 5.430 2.176 1.00 97.94 99 LYS A N 1
ATOM 746 C CA . LYS A 1 99 ? 7.036 4.499 2.028 1.00 97.94 99 LYS A CA 1
ATOM 747 C C . LYS A 1 99 ? 6.833 3.566 0.829 1.00 97.94 99 LYS A C 1
ATOM 749 O O . LYS A 1 99 ? 7.711 3.482 -0.019 1.00 97.94 99 LYS A O 1
ATOM 754 N N . ARG A 1 100 ? 5.653 2.940 0.717 1.00 97.81 100 ARG A N 1
ATOM 755 C CA . ARG A 1 100 ? 5.263 2.103 -0.433 1.00 97.81 100 ARG A CA 1
ATOM 756 C C . ARG A 1 100 ? 5.405 2.868 -1.748 1.00 97.81 100 ARG A C 1
ATOM 758 O O . ARG A 1 100 ? 6.035 2.382 -2.676 1.00 97.81 100 ARG A O 1
ATOM 765 N N . ASN A 1 101 ? 4.825 4.062 -1.825 1.00 96.62 101 ASN A N 1
ATOM 766 C CA . ASN A 1 101 ? 4.740 4.844 -3.057 1.00 96.62 101 ASN A CA 1
ATOM 767 C C . ASN A 1 101 ? 6.105 5.334 -3.558 1.00 96.62 101 ASN A C 1
ATOM 769 O O . ASN A 1 101 ? 6.263 5.502 -4.767 1.00 96.62 101 ASN A O 1
ATOM 773 N N . GLY A 1 102 ? 7.072 5.513 -2.653 1.00 96.56 102 GLY A N 1
ATOM 774 C CA . GLY A 1 102 ? 8.456 5.859 -2.978 1.00 96.56 102 GLY A CA 1
ATOM 775 C C . GLY A 1 102 ? 9.313 4.698 -3.494 1.00 96.56 102 GLY A C 1
ATOM 776 O O . GLY A 1 102 ? 10.453 4.933 -3.874 1.00 96.56 102 GLY A O 1
ATOM 777 N N . CYS A 1 103 ? 8.809 3.460 -3.519 1.00 97.44 103 CYS A N 1
ATOM 778 C CA . CYS A 1 103 ? 9.572 2.330 -4.043 1.00 97.44 103 CYS A CA 1
ATOM 779 C C . CYS A 1 103 ? 9.673 2.344 -5.575 1.00 97.44 103 CYS A C 1
ATOM 781 O O . CYS A 1 103 ? 8.681 2.513 -6.290 1.00 97.44 103 CYS A O 1
ATOM 783 N N . GLU A 1 104 ? 10.874 2.071 -6.082 1.00 94.50 104 GLU A N 1
ATOM 784 C CA . GLU A 1 104 ? 11.167 1.967 -7.521 1.00 94.50 104 GLU A CA 1
ATOM 785 C C . GLU A 1 104 ? 11.450 0.533 -7.986 1.00 94.50 104 GLU A C 1
ATOM 787 O O . GLU A 1 104 ? 11.453 0.258 -9.185 1.00 94.50 104 GLU A O 1
ATOM 792 N N . THR A 1 105 ? 11.609 -0.405 -7.049 1.00 95.44 105 THR A N 1
ATOM 793 C CA . THR A 1 105 ? 11.877 -1.823 -7.324 1.00 95.44 105 THR A CA 1
ATOM 794 C C . THR A 1 105 ? 10.878 -2.734 -6.614 1.00 95.44 105 THR A C 1
ATOM 796 O O . THR A 1 105 ? 10.321 -2.378 -5.573 1.00 95.44 105 THR A O 1
ATOM 799 N N . VAL A 1 106 ? 10.673 -3.937 -7.162 1.00 96.06 106 VAL A N 1
ATOM 800 C CA . VAL A 1 106 ? 9.832 -4.984 -6.549 1.00 96.06 106 VAL A CA 1
ATOM 801 C C . VAL A 1 106 ? 10.334 -5.335 -5.149 1.00 96.06 106 VAL A C 1
ATOM 803 O O . VAL A 1 106 ? 9.543 -5.338 -4.212 1.00 96.06 106 VAL A O 1
ATOM 806 N N . THR A 1 107 ? 11.649 -5.515 -4.984 1.00 97.75 107 THR A N 1
ATOM 807 C CA . THR A 1 107 ? 12.271 -5.832 -3.690 1.00 97.75 107 THR A CA 1
ATOM 808 C C . THR A 1 107 ? 11.959 -4.783 -2.622 1.00 97.75 107 THR A C 1
ATOM 810 O O . THR A 1 107 ? 11.596 -5.148 -1.510 1.00 97.75 107 THR A O 1
ATOM 813 N N . CYS A 1 108 ? 12.005 -3.486 -2.960 1.00 98.50 108 CYS A N 1
ATOM 814 C CA . CYS A 1 108 ? 11.617 -2.421 -2.027 1.00 98.50 108 CYS A CA 1
ATOM 815 C C . CYS A 1 108 ? 10.159 -2.569 -1.571 1.00 98.50 108 CYS A C 1
ATOM 817 O O . CYS A 1 108 ? 9.861 -2.461 -0.381 1.00 98.50 108 CYS A O 1
ATOM 819 N N . VAL A 1 109 ? 9.235 -2.839 -2.502 1.00 98.31 109 VAL A N 1
ATOM 820 C CA . VAL A 1 109 ? 7.814 -3.032 -2.165 1.00 98.31 109 VAL A CA 1
ATOM 821 C C . VAL A 1 109 ? 7.632 -4.261 -1.271 1.00 98.31 109 VAL A C 1
ATOM 823 O O . VAL A 1 109 ? 6.916 -4.187 -0.270 1.00 98.31 109 VAL A O 1
ATOM 826 N N . ASP A 1 110 ? 8.311 -5.366 -1.582 1.00 97.81 110 ASP A N 1
ATOM 827 C CA . ASP A 1 110 ? 8.271 -6.590 -0.778 1.00 97.81 110 ASP A CA 1
ATOM 828 C C . ASP A 1 110 ? 8.807 -6.379 0.644 1.00 97.81 110 ASP A C 1
ATOM 830 O O . ASP A 1 110 ? 8.213 -6.879 1.604 1.00 97.81 110 ASP A O 1
ATOM 834 N N . GLU A 1 111 ? 9.871 -5.592 0.812 1.00 98.06 111 GLU A N 1
ATOM 835 C CA . GLU A 1 111 ? 10.391 -5.202 2.126 1.00 98.06 111 GLU A CA 1
ATOM 836 C C . GLU A 1 111 ? 9.374 -4.365 2.910 1.00 98.06 111 GLU A C 1
ATOM 838 O O . GLU A 1 111 ? 9.102 -4.656 4.075 1.00 98.06 111 GLU A O 1
ATOM 843 N N . VAL A 1 112 ? 8.729 -3.382 2.271 1.00 98.19 112 VAL A N 1
ATOM 844 C CA . VAL A 1 112 ? 7.649 -2.592 2.893 1.00 98.19 112 VAL A CA 1
ATOM 845 C C . VAL A 1 112 ? 6.477 -3.482 3.323 1.00 98.19 112 VAL A C 1
ATOM 847 O O . VAL A 1 112 ? 5.857 -3.251 4.369 1.00 98.19 112 VAL A O 1
ATOM 850 N N . PHE A 1 113 ? 6.166 -4.518 2.544 1.00 97.75 113 PHE A N 1
ATOM 851 C CA . PHE A 1 113 ? 5.133 -5.497 2.877 1.00 97.75 113 PHE A CA 1
ATOM 852 C C . PHE A 1 113 ? 5.567 -6.425 4.018 1.00 97.75 113 PHE A C 1
ATOM 854 O O . PHE A 1 113 ? 4.750 -6.786 4.868 1.00 97.75 113 PHE A O 1
ATOM 861 N N . ALA A 1 114 ? 6.841 -6.814 4.064 1.00 96.88 114 ALA A N 1
ATOM 862 C CA . ALA A 1 114 ? 7.402 -7.603 5.155 1.00 96.88 114 ALA A CA 1
ATOM 863 C C . ALA A 1 114 ? 7.431 -6.812 6.468 1.00 96.88 114 ALA A C 1
ATOM 865 O O . ALA A 1 114 ? 7.068 -7.350 7.513 1.00 96.88 114 ALA A O 1
ATOM 866 N N . ASP A 1 115 ? 7.793 -5.531 6.417 1.00 95.44 115 ASP A N 1
ATOM 867 C CA . ASP A 1 115 ? 7.740 -4.615 7.558 1.00 95.44 115 ASP A CA 1
ATOM 868 C C . ASP A 1 115 ? 6.326 -4.500 8.125 1.00 95.44 115 ASP A C 1
ATOM 870 O O . ASP A 1 115 ? 6.155 -4.571 9.341 1.00 95.44 115 ASP A O 1
ATOM 874 N N . TRP A 1 116 ? 5.311 -4.393 7.256 1.00 94.75 116 TRP A N 1
ATOM 875 C CA . TRP A 1 116 ? 3.909 -4.387 7.684 1.00 94.75 116 TRP A CA 1
ATOM 876 C C . TRP A 1 116 ? 3.565 -5.633 8.503 1.00 94.75 116 TRP A C 1
ATOM 878 O O . TRP A 1 116 ? 3.070 -5.523 9.619 1.00 94.75 116 TRP A O 1
ATOM 888 N N . ARG A 1 117 ? 3.888 -6.826 7.983 1.00 91.94 117 ARG A N 1
ATOM 889 C CA . ARG A 1 117 ? 3.583 -8.109 8.645 1.00 91.94 117 ARG A CA 1
ATOM 890 C C . ARG A 1 117 ? 4.313 -8.303 9.974 1.00 91.94 117 ARG A C 1
ATOM 892 O O . ARG A 1 117 ? 3.839 -9.057 10.816 1.00 91.94 117 ARG A O 1
ATOM 899 N N . ARG A 1 118 ? 5.473 -7.666 10.147 1.00 91.25 118 ARG A N 1
ATOM 900 C CA . ARG A 1 118 ? 6.249 -7.707 11.395 1.00 91.25 118 ARG A CA 1
ATOM 901 C C . ARG A 1 118 ? 5.758 -6.705 12.433 1.00 91.25 118 ARG A C 1
ATOM 903 O O . ARG A 1 118 ? 6.157 -6.807 13.591 1.00 91.25 118 ARG A O 1
ATOM 910 N N . MET A 1 119 ? 4.939 -5.730 12.041 1.00 83.06 119 MET A N 1
ATOM 911 C CA . MET A 1 119 ? 4.460 -4.721 12.970 1.00 83.06 119 MET A CA 1
ATOM 912 C C . MET A 1 119 ? 3.525 -5.383 13.996 1.00 83.06 119 MET A C 1
ATOM 914 O O . MET A 1 119 ? 2.529 -5.995 13.609 1.00 83.06 119 MET A O 1
ATOM 918 N N . PRO A 1 120 ? 3.818 -5.287 15.305 1.00 73.94 120 PRO A N 1
ATOM 919 C CA . PRO A 1 120 ? 2.916 -5.812 16.316 1.00 73.94 120 PRO A CA 1
ATOM 920 C C . PRO A 1 120 ? 1.600 -5.033 16.272 1.00 73.94 120 PRO A C 1
ATOM 922 O O . PRO A 1 120 ? 1.604 -3.813 16.070 1.00 73.94 120 PRO A O 1
ATOM 925 N N . ALA A 1 121 ? 0.479 -5.723 16.495 1.00 66.62 121 ALA A N 1
ATOM 926 C CA . ALA A 1 121 ? -0.804 -5.059 16.687 1.00 66.62 121 ALA A CA 1
ATOM 927 C C . ALA A 1 121 ? -0.656 -4.045 17.833 1.00 66.62 121 ALA A C 1
ATOM 929 O O . ALA A 1 121 ? -0.352 -4.412 18.971 1.00 66.62 121 ALA A O 1
ATOM 930 N N . ARG A 1 122 ? -0.788 -2.753 17.520 1.00 67.88 122 ARG A N 1
ATOM 931 C CA . ARG A 1 122 ? -0.671 -1.694 18.526 1.00 67.88 122 ARG A CA 1
ATOM 932 C C . ARG A 1 122 ? -1.917 -1.708 19.406 1.00 67.88 122 ARG A C 1
ATOM 934 O O . ARG A 1 122 ? -2.980 -2.161 18.984 1.00 67.88 122 ARG A O 1
ATOM 941 N N . ARG A 1 123 ? -1.791 -1.210 20.639 1.00 67.88 123 ARG A N 1
ATOM 942 C CA . ARG A 1 123 ? -2.963 -1.002 21.502 1.00 67.88 123 ARG A CA 1
ATOM 943 C C . ARG A 1 123 ? -3.957 -0.076 20.788 1.00 67.88 123 ARG A C 1
ATOM 945 O O . ARG A 1 123 ? -3.501 0.789 20.036 1.00 67.88 123 ARG A O 1
ATOM 952 N N . PRO A 1 124 ? -5.274 -0.249 21.004 1.00 66.31 124 PRO A N 1
ATOM 953 C CA . PRO A 1 124 ? -6.265 0.667 20.464 1.00 66.31 124 PRO A CA 1
ATOM 954 C C . PRO A 1 124 ? -5.862 2.103 20.791 1.00 66.31 124 PRO A C 1
ATOM 956 O O . PRO A 1 124 ? -5.610 2.440 21.947 1.00 66.31 124 PRO A O 1
ATOM 959 N N . VAL A 1 125 ? -5.740 2.929 19.760 1.00 64.94 125 VAL A N 1
ATOM 960 C CA . VAL A 1 125 ? -5.585 4.366 19.909 1.00 64.94 125 VAL A CA 1
ATOM 961 C C . VAL A 1 125 ? -6.903 4.850 20.492 1.00 64.94 125 VAL A C 1
ATOM 963 O O . VAL A 1 125 ? -7.930 4.843 19.806 1.00 64.94 125 VAL A O 1
ATOM 966 N N . GLU A 1 126 ? -6.879 5.231 21.768 1.00 59.53 126 GLU A N 1
ATOM 967 C CA . GLU A 1 126 ? -7.951 6.001 22.385 1.00 59.53 126 GLU A CA 1
ATOM 968 C C . GLU A 1 126 ? -8.047 7.320 21.621 1.00 59.53 126 GLU A C 1
ATOM 970 O O . GLU A 1 126 ? -7.348 8.293 21.893 1.00 59.53 126 GLU A O 1
ATOM 975 N N . HIS A 1 127 ? -8.881 7.337 20.586 1.00 56.38 127 HIS A N 1
ATOM 976 C CA . HIS A 1 127 ? -9.333 8.588 20.023 1.00 56.38 127 HIS A CA 1
ATOM 977 C C . HIS A 1 127 ? -10.178 9.222 21.123 1.00 56.38 127 HIS A C 1
ATOM 979 O O . HIS A 1 127 ? -11.150 8.582 21.542 1.00 56.38 127 HIS A O 1
ATOM 985 N N . PRO A 1 128 ? -9.849 10.431 21.616 1.00 46.69 128 PRO A N 1
ATOM 986 C CA . PRO A 1 128 ? -10.787 11.159 22.439 1.00 46.69 128 PRO A CA 1
ATOM 987 C C . PRO A 1 128 ? -12.016 11.353 21.561 1.00 46.69 128 PRO A C 1
ATOM 989 O O . PRO A 1 128 ? -12.026 12.163 20.633 1.00 46.69 128 PRO A O 1
ATOM 992 N N . VAL A 1 129 ? -13.034 10.533 21.814 1.00 54.91 129 VAL A N 1
ATOM 993 C CA . VAL A 1 129 ? -14.388 10.788 21.367 1.00 54.91 129 VAL A CA 1
ATOM 994 C C . VAL A 1 129 ? -14.703 12.103 22.049 1.00 54.91 129 VAL A C 1
ATOM 996 O O . VAL A 1 129 ? -15.061 12.131 23.224 1.00 54.91 129 VAL A O 1
ATOM 999 N N . THR A 1 130 ? -14.484 13.216 21.347 1.00 51.12 130 THR A N 1
ATOM 1000 C CA . THR A 1 130 ? -15.183 14.448 21.662 1.00 51.12 130 THR A CA 1
ATOM 1001 C C . THR A 1 130 ? -16.627 14.019 21.670 1.00 51.12 130 THR A C 1
ATOM 1003 O O . THR A 1 130 ? -17.185 13.661 20.630 1.00 51.12 130 THR A O 1
ATOM 1006 N N . ALA A 1 131 ? -17.163 13.890 22.884 1.00 50.16 131 ALA A N 1
ATOM 1007 C CA . ALA A 1 131 ? -18.539 13.560 23.124 1.00 50.16 131 ALA A CA 1
ATOM 1008 C C . ALA A 1 131 ? -19.314 14.483 22.199 1.00 50.16 131 ALA A C 1
ATOM 1010 O O . ALA A 1 131 ? -19.331 15.700 22.384 1.00 50.16 131 ALA A O 1
ATOM 1011 N N . ARG A 1 132 ? -19.867 13.916 21.123 1.00 48.41 132 ARG A N 1
ATOM 1012 C CA . ARG A 1 132 ? -20.895 14.592 20.365 1.00 48.41 132 ARG A CA 1
ATOM 1013 C C . ARG A 1 132 ? -22.016 14.679 21.372 1.00 48.41 132 ARG A C 1
ATOM 1015 O O . ARG A 1 132 ? -22.746 13.713 21.571 1.00 48.41 132 ARG A O 1
ATOM 1022 N N . THR A 1 133 ? -22.045 15.801 22.079 1.00 44.38 133 THR A N 1
ATOM 1023 C CA . THR A 1 133 ? -23.125 16.225 22.935 1.00 44.38 133 THR A CA 1
ATOM 1024 C C . THR A 1 133 ? -24.359 16.144 22.055 1.00 44.38 133 THR A C 1
ATOM 1026 O O . THR A 1 133 ? -24.636 17.044 21.267 1.00 44.38 133 THR A O 1
ATOM 1029 N N . MET A 1 134 ? -25.078 15.025 22.123 1.00 48.03 134 MET A N 1
ATOM 1030 C CA . MET A 1 134 ? -26.474 14.979 21.731 1.00 48.03 134 MET A CA 1
ATOM 1031 C C . MET A 1 134 ? -27.223 15.746 22.819 1.00 48.03 134 MET A C 1
ATOM 1033 O O . MET A 1 134 ? -27.884 15.175 23.677 1.00 48.03 134 MET A O 1
ATOM 1037 N N . ALA A 1 135 ? -27.010 17.061 22.828 1.00 49.50 135 ALA A N 1
ATOM 1038 C CA . ALA A 1 135 ? -27.909 18.011 23.436 1.00 49.50 135 ALA A CA 1
ATOM 1039 C C . ALA A 1 135 ? -28.956 18.369 22.380 1.00 49.50 135 ALA A C 1
ATOM 1041 O O . ALA A 1 135 ? -28.612 18.658 21.234 1.00 49.50 135 ALA A O 1
ATOM 1042 N N . SER A 1 136 ? -30.209 18.372 22.831 1.00 48.78 136 SER A N 1
ATOM 1043 C CA . SER A 1 136 ? -31.437 18.724 22.108 1.00 48.78 136 SER A CA 1
ATOM 1044 C C . SER A 1 136 ? -31.888 17.649 21.112 1.00 48.78 136 SER A C 1
ATOM 1046 O O . SER A 1 136 ? -31.262 17.427 20.088 1.00 48.78 136 SER A O 1
ATOM 1048 N N . THR A 1 137 ? -32.960 16.895 21.376 1.00 45.34 137 THR A N 1
ATOM 1049 C CA . THR A 1 137 ? -34.291 17.436 21.694 1.00 45.34 137 THR A CA 1
ATOM 1050 C C . THR A 1 137 ? -35.062 16.509 22.643 1.00 45.34 137 THR A C 1
ATOM 1052 O O . THR A 1 137 ? -35.703 15.551 22.216 1.00 45.34 137 THR A O 1
ATOM 1055 N N . ALA A 1 138 ? -35.062 16.814 23.942 1.00 52.84 138 ALA A N 1
ATOM 1056 C CA . ALA A 1 138 ? -36.068 16.299 24.867 1.00 52.84 138 ALA A CA 1
ATOM 1057 C C . ALA A 1 138 ? -37.317 17.194 24.784 1.00 52.84 138 ALA A C 1
ATOM 1059 O O . ALA A 1 138 ? -37.540 18.035 25.647 1.00 52.84 138 ALA A O 1
ATOM 1060 N N . ASN A 1 139 ? -38.134 17.030 23.739 1.00 51.78 139 ASN A N 1
ATOM 1061 C CA . ASN A 1 139 ? -39.504 17.556 23.738 1.00 51.78 139 ASN A CA 1
ATOM 1062 C C . ASN A 1 139 ? -40.415 16.515 24.401 1.00 51.78 139 ASN A C 1
ATOM 1064 O O . ASN A 1 139 ? -41.075 15.718 23.737 1.00 51.78 139 ASN A O 1
ATOM 1068 N N . ARG A 1 140 ? -40.400 16.492 25.738 1.00 52.47 140 ARG A N 1
ATOM 1069 C CA . ARG A 1 140 ? -41.399 15.789 26.548 1.00 52.47 140 ARG A CA 1
ATOM 1070 C C . ARG A 1 140 ? -42.513 16.794 26.871 1.00 52.47 140 ARG A C 1
ATOM 1072 O O . ARG A 1 140 ? -42.212 17.802 27.506 1.00 52.47 140 ARG A O 1
ATOM 1079 N N . PRO A 1 141 ? -43.767 16.577 26.442 1.00 50.66 141 PRO A N 1
ATOM 1080 C CA . PRO A 1 141 ? -44.864 17.462 26.822 1.00 50.66 141 PRO A CA 1
ATOM 1081 C C . PRO A 1 141 ? -45.134 17.354 28.337 1.00 50.66 141 PRO A C 1
ATOM 1083 O O . PRO A 1 141 ? -44.977 16.264 28.900 1.00 50.66 141 PRO A O 1
ATOM 1086 N N . PRO A 1 142 ? -45.518 18.452 29.015 1.00 51.03 142 PRO A N 1
ATOM 1087 C CA . PRO A 1 142 ? -45.825 18.428 30.440 1.00 51.03 142 PRO A CA 1
ATOM 1088 C C . PRO A 1 142 ? -47.089 17.601 30.711 1.00 51.03 142 PRO A C 1
ATOM 1090 O O . PRO A 1 142 ? -48.138 17.817 30.105 1.00 51.03 142 PRO A O 1
ATOM 1093 N N . THR A 1 143 ? -46.975 16.647 31.637 1.00 52.94 143 THR A N 1
ATOM 1094 C CA . THR A 1 143 ? -48.091 15.872 32.188 1.00 52.94 143 THR A CA 1
ATOM 1095 C C . THR A 1 143 ? -49.044 16.810 32.927 1.00 52.94 143 THR A C 1
ATOM 1097 O O . THR A 1 143 ? -48.694 17.339 33.978 1.00 52.94 143 THR A O 1
ATOM 1100 N N . ILE A 1 144 ? -50.253 16.997 32.399 1.00 56.81 144 ILE A N 1
ATOM 1101 C CA . ILE A 1 144 ? -51.364 17.628 33.118 1.00 56.81 144 ILE A CA 1
ATOM 1102 C C . ILE A 1 144 ? -52.225 16.496 33.682 1.00 56.81 144 ILE A C 1
ATOM 1104 O O . ILE A 1 144 ? -52.848 15.757 32.923 1.00 56.81 144 ILE A O 1
ATOM 1108 N N . ALA A 1 145 ? -52.245 16.344 35.004 1.00 62.12 145 ALA A N 1
ATOM 1109 C CA . ALA A 1 145 ? -53.221 15.512 35.702 1.00 62.12 145 ALA A CA 1
ATOM 1110 C C . ALA A 1 145 ? -54.391 16.393 36.175 1.00 62.12 145 ALA A C 1
ATOM 1112 O O . ALA A 1 145 ? -54.132 17.405 36.830 1.00 62.12 145 ALA A O 1
ATOM 1113 N N . PRO A 1 146 ? -55.657 16.032 35.897 1.00 54.03 146 PRO A N 1
ATOM 1114 C CA . PRO A 1 146 ? -56.800 16.586 36.616 1.00 54.03 146 PRO A CA 1
ATOM 1115 C C . PRO A 1 146 ? -57.303 15.655 37.734 1.00 54.03 146 PRO A C 1
ATOM 1117 O O . PRO A 1 146 ? -57.125 14.441 37.696 1.00 54.03 146 PRO A O 1
ATOM 1120 N N . ALA A 1 147 ? -57.912 16.309 38.723 1.00 58.91 147 ALA A N 1
ATOM 1121 C CA . ALA A 1 147 ? -58.226 15.929 40.102 1.00 58.91 147 ALA A CA 1
ATOM 1122 C C . ALA A 1 147 ? -59.143 14.698 40.333 1.00 58.91 147 ALA A C 1
ATOM 1124 O O . ALA A 1 147 ? -59.891 14.305 39.437 1.00 58.91 147 ALA A O 1
ATOM 1125 N N . PRO A 1 148 ? -59.131 14.118 41.557 1.00 61.69 148 PRO A N 1
ATOM 1126 C CA . PRO A 1 148 ? -59.987 12.989 41.924 1.00 61.69 148 PRO A CA 1
ATOM 1127 C C . PRO A 1 148 ? -61.459 13.399 42.086 1.00 61.69 148 PRO A C 1
ATOM 1129 O O . PRO A 1 148 ? -61.769 14.460 42.629 1.00 61.69 148 PRO A O 1
ATOM 1132 N N . ALA A 1 149 ? -62.362 12.530 41.629 1.00 62.09 149 ALA A N 1
ATOM 1133 C CA . ALA A 1 149 ? -63.805 12.691 41.786 1.00 62.09 149 ALA A CA 1
ATOM 1134 C C . ALA A 1 149 ? -64.247 12.466 43.251 1.00 62.09 149 ALA A C 1
ATOM 1136 O O . ALA A 1 149 ? -63.697 11.583 43.916 1.00 62.09 149 ALA A O 1
ATOM 1137 N N . PRO A 1 150 ? -65.240 13.221 43.756 1.00 51.59 150 PRO A N 1
ATOM 1138 C CA . PRO A 1 150 ? -65.804 13.011 45.087 1.00 51.59 150 PRO A CA 1
ATOM 1139 C C . PRO A 1 150 ? -66.884 11.910 45.089 1.00 51.59 150 PRO A C 1
ATOM 1141 O O . PRO A 1 150 ? -67.719 11.858 44.189 1.00 51.59 150 PRO A O 1
ATOM 1144 N N . ALA A 1 151 ? -66.877 11.066 46.125 1.00 50.78 151 ALA A N 1
ATOM 1145 C CA . ALA A 1 151 ? -67.967 10.156 46.526 1.00 50.78 151 ALA A CA 1
ATOM 1146 C C . ALA A 1 151 ? -68.576 10.687 47.852 1.00 50.78 151 ALA A C 1
ATOM 1148 O O . ALA A 1 151 ? -67.896 11.498 48.497 1.00 50.78 151 ALA A O 1
ATOM 1149 N N . PRO A 1 152 ? -69.789 10.301 48.308 1.00 52.53 152 PRO A N 1
ATOM 1150 C CA . PRO A 1 152 ? -70.425 8.977 48.204 1.00 52.53 152 PRO A CA 1
ATOM 1151 C C . PRO A 1 152 ? -71.635 8.866 47.264 1.00 52.53 152 PRO A C 1
ATOM 1153 O O . PRO A 1 152 ? -72.355 9.870 47.074 1.00 52.53 152 PRO A O 1
#

Secondary structure (DSSP, 8-state):
-HHHHHHHHHHHHHHHHT-----S-SS-PPTTTTT-S-B---TTSS--BPP--SS-HHHHHHHH-HHHHHHHHHHHHHHHHHHHTT-S-HHHHHHHHHHHHT--SHHHHHHHHHHHHHS--PPP---------------PPP--PPPPPP--

Foldseek 3Di:
DVVVVVVVVVVVVVVVVPCPPPPQDPQDQDPCLLVQQFDDDDPVDPDGDRPPDPAQQLSSVCNNDVVSVVLVSVLRVVVVVLVVQQQDDPVNVVVLVVQSSPDNDPVSNVVSSVVSVPDPRHDRDPDPPPPPPPDDDPPDPDDDDDDDDDDD

Sequence (152 aa):
MKRLAGRLAILLALGLAAISSARASEIVCPPNYQASTVRCVDPSVSYCARPAARLASGERLICEYAMLNVAYERIYADQQRMLHAGTLSTADLAAWRRKRNGCETVTCVDEVFADWRRMPARRPVEHPVTARTMASTANRPPTIAPAPAPAP